Protein AF-A0A5M9YVP2-F1 (afdb_monomer)

Structure (mmCIF, N/CA/C/O backbone):
data_AF-A0A5M9YVP2-F1
#
_entry.id   AF-A0A5M9YVP2-F1
#
loop_
_atom_site.group_PDB
_atom_site.id
_atom_site.type_symbol
_atom_site.label_atom_id
_atom_site.label_alt_id
_atom_site.label_comp_id
_atom_site.label_asym_id
_atom_site.label_entity_id
_atom_site.label_seq_id
_atom_site.pdbx_PDB_ins_code
_atom_site.Cartn_x
_atom_site.Cartn_y
_atom_site.Cartn_z
_atom_site.occupancy
_atom_site.B_iso_or_equiv
_atom_site.auth_seq_id
_atom_site.auth_comp_id
_atom_site.auth_asym_id
_atom_site.auth_atom_id
_atom_site.pdbx_PDB_model_num
ATOM 1 N N . ALA A 1 1 ? 16.979 -21.705 -0.619 1.00 50.38 1 ALA A N 1
ATOM 2 C CA . ALA A 1 1 ? 16.875 -21.031 -1.929 1.00 50.38 1 ALA A CA 1
ATOM 3 C C . ALA A 1 1 ? 15.409 -20.710 -2.186 1.00 50.38 1 ALA A C 1
ATOM 5 O O . ALA A 1 1 ? 14.584 -21.606 -2.036 1.00 50.38 1 ALA A O 1
ATOM 6 N N . TYR A 1 2 ? 15.065 -19.450 -2.469 1.00 45.28 2 TYR A N 1
ATOM 7 C CA . TYR A 1 2 ? 13.677 -19.067 -2.745 1.00 45.28 2 TYR A CA 1
ATOM 8 C C . TYR A 1 2 ? 13.172 -19.857 -3.957 1.00 45.28 2 TYR A C 1
ATOM 10 O O . TYR A 1 2 ? 13.801 -19.850 -5.013 1.00 45.28 2 TYR A O 1
ATOM 18 N N . LYS A 1 3 ? 12.076 -20.595 -3.773 1.00 55.00 3 LYS A N 1
ATOM 19 C CA . LYS A 1 3 ? 11.425 -21.382 -4.822 1.00 55.00 3 LYS A CA 1
ATOM 20 C C . LYS A 1 3 ? 10.685 -20.403 -5.738 1.00 55.00 3 LYS A C 1
ATOM 22 O O . LYS A 1 3 ? 9.548 -20.043 -5.460 1.00 55.00 3 LYS A O 1
ATOM 27 N N . THR A 1 4 ? 11.377 -19.858 -6.735 1.00 81.44 4 THR A N 1
ATOM 28 C CA . THR A 1 4 ? 10.793 -18.906 -7.687 1.00 81.44 4 THR A CA 1
ATOM 29 C C . THR A 1 4 ? 9.967 -19.650 -8.735 1.00 81.44 4 THR A C 1
ATOM 31 O O . THR A 1 4 ? 10.263 -20.795 -9.067 1.00 81.44 4 THR A O 1
ATOM 34 N N . VAL A 1 5 ? 8.960 -18.978 -9.301 1.00 80.81 5 VAL A N 1
ATOM 35 C CA . VAL A 1 5 ? 8.153 -19.507 -10.417 1.00 80.81 5 VAL A CA 1
ATOM 36 C C . VAL A 1 5 ? 9.032 -19.906 -11.609 1.00 80.81 5 VAL A C 1
ATOM 38 O O . VAL A 1 5 ? 8.769 -20.911 -12.253 1.00 80.81 5 VAL A O 1
ATOM 41 N N . TYR A 1 6 ? 10.130 -19.186 -11.855 1.00 78.31 6 TYR A N 1
ATOM 42 C CA . TYR A 1 6 ? 11.090 -19.522 -12.912 1.00 78.31 6 TYR A CA 1
ATOM 43 C C . TYR A 1 6 ? 11.744 -20.891 -12.716 1.00 78.31 6 TYR A C 1
ATOM 45 O O . TYR A 1 6 ? 11.895 -21.624 -13.684 1.00 78.31 6 TYR A O 1
ATOM 53 N N . ASN A 1 7 ? 12.069 -21.265 -11.473 1.00 82.12 7 ASN A N 1
ATOM 54 C CA . ASN A 1 7 ? 12.627 -22.587 -11.191 1.00 82.12 7 ASN A CA 1
ATOM 55 C C . ASN A 1 7 ? 11.598 -23.698 -11.450 1.00 82.12 7 ASN A C 1
ATOM 57 O O . ASN A 1 7 ? 11.984 -24.797 -11.820 1.00 82.12 7 ASN A O 1
ATOM 61 N N . TRP A 1 8 ? 10.301 -23.431 -11.265 1.00 88.38 8 TRP A N 1
ATOM 62 C CA . TRP A 1 8 ? 9.239 -24.404 -11.555 1.00 88.38 8 TRP A CA 1
ATOM 63 C C . TRP A 1 8 ? 8.995 -24.573 -13.054 1.00 88.38 8 TRP A C 1
ATOM 65 O O . TRP A 1 8 ? 8.753 -25.689 -13.499 1.00 88.38 8 TRP A O 1
ATOM 75 N N . ILE A 1 9 ? 9.097 -23.485 -13.822 1.00 86.88 9 ILE A N 1
ATOM 76 C CA . ILE A 1 9 ? 9.046 -23.518 -15.291 1.00 86.88 9 ILE A CA 1
ATOM 77 C C . ILE A 1 9 ? 10.231 -24.327 -15.835 1.00 86.88 9 ILE A C 1
ATOM 79 O O . ILE A 1 9 ? 10.034 -25.242 -16.626 1.00 86.88 9 ILE A O 1
ATOM 83 N N . ASP A 1 10 ? 11.446 -24.053 -15.354 1.00 82.62 10 ASP A N 1
ATOM 84 C CA . ASP A 1 10 ? 12.667 -24.759 -15.774 1.00 82.62 10 ASP A CA 1
ATOM 85 C C . ASP A 1 10 ? 12.642 -26.259 -15.415 1.00 82.62 10 ASP A C 1
ATOM 87 O O . ASP A 1 10 ? 13.146 -27.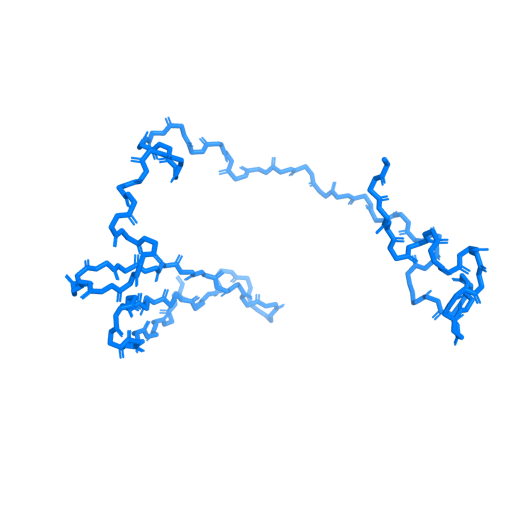101 -16.151 1.00 82.62 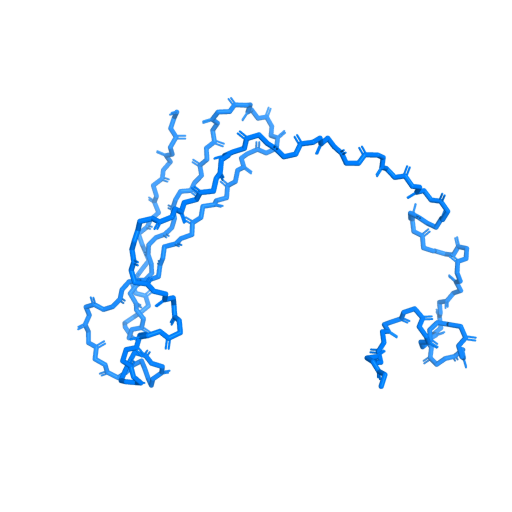10 ASP A O 1
ATOM 91 N N . GLN A 1 11 ? 11.987 -26.616 -14.304 1.00 88.06 11 GLN A N 1
ATOM 92 C CA . GLN A 1 11 ? 11.786 -28.004 -13.867 1.00 88.06 11 GLN A CA 1
ATOM 93 C C . GLN A 1 11 ? 10.599 -28.708 -14.547 1.00 88.06 11 GLN A C 1
ATOM 95 O O . GLN A 1 11 ? 10.332 -29.871 -14.239 1.00 88.06 11 GLN A O 1
ATOM 100 N N . GLY A 1 12 ? 9.862 -28.023 -15.430 1.00 88.38 12 GLY A N 1
ATOM 101 C CA . GLY A 1 12 ? 8.686 -28.576 -16.107 1.00 88.38 12 GLY A CA 1
ATOM 102 C C . GLY A 1 12 ? 7.505 -28.869 -15.174 1.00 88.38 12 GLY A C 1
ATOM 103 O O . GLY A 1 12 ? 6.658 -29.698 -15.490 1.00 88.38 12 GLY A O 1
ATOM 104 N N . TRP A 1 13 ? 7.443 -28.227 -14.003 1.00 90.38 13 TRP A N 1
ATOM 105 C CA . TRP A 1 13 ? 6.332 -28.387 -13.051 1.00 90.38 13 TRP A CA 1
ATOM 106 C C . TRP A 1 13 ? 5.088 -27.591 -13.447 1.00 90.38 13 TRP A C 1
ATOM 108 O O . TRP A 1 13 ? 4.012 -27.793 -12.885 1.00 90.38 13 TRP A O 1
ATOM 118 N N . LEU A 1 14 ? 5.247 -26.661 -14.384 1.00 88.12 14 LEU A N 1
ATOM 119 C CA . LEU A 1 14 ? 4.174 -25.894 -14.988 1.00 88.12 14 LEU A CA 1
ATOM 120 C C . LEU A 1 14 ? 4.099 -26.265 -16.466 1.00 88.12 14 LEU A C 1
ATOM 122 O O . LEU A 1 14 ? 5.130 -26.406 -17.120 1.00 88.12 14 LEU A O 1
ATOM 126 N N . ASP A 1 15 ? 2.881 -26.368 -16.990 1.00 90.19 15 ASP A N 1
ATOM 127 C CA . ASP A 1 15 ? 2.616 -26.551 -18.421 1.00 90.19 15 ASP A CA 1
ATOM 128 C C . ASP A 1 15 ? 2.762 -25.216 -19.174 1.00 90.19 15 ASP A C 1
ATOM 130 O O . ASP A 1 15 ? 1.834 -24.690 -19.781 1.00 90.19 15 ASP A O 1
ATOM 134 N N . VAL A 1 16 ? 3.921 -24.584 -18.990 1.00 87.81 16 VAL A N 1
ATOM 135 C CA . VAL A 1 16 ? 4.326 -23.311 -19.590 1.00 87.81 16 VAL A CA 1
ATOM 136 C C . VAL A 1 16 ? 5.831 -23.399 -19.795 1.00 87.81 16 VAL A C 1
ATOM 138 O O . VAL A 1 16 ? 6.554 -23.745 -18.862 1.00 87.81 16 VAL A O 1
ATOM 141 N N . GLN A 1 17 ? 6.314 -23.078 -20.989 1.00 84.69 17 GLN A N 1
ATOM 142 C CA . GLN A 1 17 ? 7.736 -23.050 -21.310 1.00 84.69 17 GLN A CA 1
ATOM 143 C C . GLN A 1 17 ? 8.286 -21.623 -21.215 1.00 84.69 17 GLN A C 1
ATOM 145 O O . GLN A 1 17 ? 7.561 -20.632 -21.301 1.00 84.69 17 GLN A O 1
ATOM 150 N N . LEU A 1 18 ? 9.606 -21.492 -21.057 1.00 81.75 18 LEU A N 1
ATOM 151 C CA . LEU A 1 18 ? 10.269 -20.183 -21.030 1.00 81.75 18 LEU A CA 1
ATOM 152 C C . LEU A 1 18 ? 9.919 -19.280 -22.238 1.00 81.75 18 LEU A C 1
ATOM 154 O O . LEU A 1 18 ? 9.683 -18.094 -22.008 1.00 81.75 18 LEU A O 1
ATOM 158 N N . PRO A 1 19 ? 9.836 -19.787 -23.488 1.00 84.94 19 PRO A N 1
ATOM 159 C CA . PRO A 1 19 ? 9.427 -18.992 -24.649 1.00 84.94 19 PRO A CA 1
ATOM 160 C C . PRO A 1 19 ? 7.977 -18.492 -24.611 1.00 84.94 19 PRO A C 1
ATOM 162 O O . PRO A 1 19 ? 7.664 -17.524 -25.297 1.00 84.94 19 PRO A O 1
ATOM 165 N N . ASP A 1 20 ? 7.109 -19.109 -23.806 1.00 86.19 20 ASP A N 1
ATOM 166 C CA . ASP A 1 20 ? 5.696 -18.726 -23.698 1.00 86.19 20 ASP A CA 1
ATOM 167 C C . ASP A 1 20 ? 5.500 -17.482 -22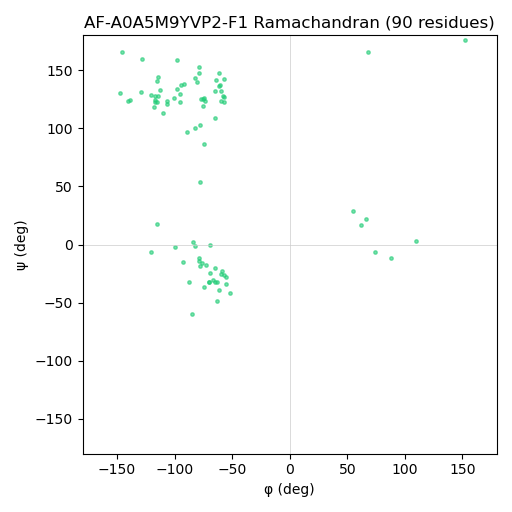.813 1.00 86.19 20 ASP A C 1
ATOM 169 O O . ASP A 1 20 ? 4.422 -16.884 -22.774 1.00 86.19 20 ASP A O 1
ATOM 173 N N . LEU A 1 21 ? 6.541 -17.066 -22.084 1.00 85.00 21 LEU A N 1
ATOM 174 C CA . LEU A 1 21 ? 6.498 -15.888 -21.227 1.00 85.00 21 LEU A CA 1
ATOM 175 C C . LEU A 1 21 ? 6.574 -14.604 -22.082 1.00 85.00 21 LEU A C 1
ATOM 177 O O . LEU A 1 21 ? 7.570 -14.399 -22.779 1.00 85.00 21 LEU A O 1
ATOM 181 N N . PRO A 1 22 ? 5.613 -13.666 -21.952 1.00 81.31 22 PRO A N 1
ATOM 182 C CA . PRO A 1 22 ? 5.529 -12.461 -22.792 1.00 81.31 22 PRO A CA 1
ATOM 183 C C . PRO A 1 22 ? 6.773 -11.559 -22.772 1.00 81.31 22 PRO A C 1
ATOM 185 O O . PRO A 1 22 ? 7.018 -10.815 -23.716 1.00 81.31 22 PRO A O 1
ATOM 188 N N . ASP A 1 23 ? 7.542 -11.608 -21.681 1.00 78.81 23 ASP A N 1
ATOM 189 C CA . ASP A 1 23 ? 8.729 -10.782 -21.448 1.00 78.81 23 ASP A CA 1
ATOM 190 C C . ASP A 1 23 ? 10.028 -11.622 -21.380 1.00 78.81 23 ASP A C 1
ATOM 192 O O . ASP A 1 23 ? 11.051 -11.146 -20.872 1.00 78.81 23 ASP A O 1
ATOM 196 N N . HIS A 1 24 ? 10.026 -12.873 -21.867 1.00 79.44 24 HIS A N 1
ATOM 197 C CA . HIS A 1 24 ? 11.229 -13.712 -21.873 1.00 79.44 24 HIS A CA 1
ATOM 198 C C . HIS A 1 24 ? 12.377 -13.037 -22.637 1.00 79.44 24 HIS A C 1
ATOM 200 O O . HIS A 1 24 ? 12.221 -12.587 -23.769 1.00 79.44 24 HIS A O 1
ATOM 206 N N . GLY A 1 25 ? 13.547 -12.924 -22.002 1.00 74.06 25 GLY A N 1
ATOM 207 C CA . GLY A 1 25 ? 14.719 -12.264 -22.589 1.00 74.06 25 GLY A CA 1
ATOM 208 C C . GLY A 1 25 ? 14.650 -10.729 -22.648 1.00 74.06 25 GLY A C 1
ATOM 209 O O . GLY A 1 25 ? 15.663 -10.089 -22.939 1.00 74.06 25 GLY A O 1
ATOM 210 N N . ILE A 1 26 ? 13.517 -10.104 -22.304 1.00 80.69 26 ILE A N 1
ATOM 211 C CA . ILE A 1 26 ? 13.375 -8.644 -22.328 1.00 80.69 26 ILE A CA 1
ATOM 212 C C . ILE A 1 26 ? 13.956 -8.042 -21.043 1.00 80.69 26 ILE A C 1
ATOM 214 O O . ILE A 1 26 ? 13.313 -7.972 -19.994 1.00 80.69 26 ILE A O 1
ATOM 218 N N . ARG A 1 27 ? 15.183 -7.519 -21.127 1.00 74.25 27 ARG A N 1
ATOM 219 C CA . ARG A 1 27 ? 15.768 -6.691 -20.062 1.00 74.25 27 ARG A CA 1
ATOM 220 C C . ARG A 1 27 ? 15.414 -5.222 -20.277 1.00 74.25 27 ARG A C 1
ATOM 222 O O . ARG A 1 27 ? 16.089 -4.507 -21.010 1.00 74.25 27 ARG A O 1
ATOM 229 N N . ARG A 1 28 ? 14.369 -4.741 -19.597 1.00 77.69 28 ARG A N 1
ATOM 230 C CA . ARG A 1 28 ? 14.067 -3.300 -19.542 1.00 77.69 28 ARG A CA 1
ATOM 231 C C . ARG A 1 28 ? 15.058 -2.612 -18.599 1.00 77.69 28 ARG A C 1
ATOM 233 O O . ARG A 1 28 ? 15.093 -2.927 -17.408 1.00 77.69 28 ARG A O 1
ATOM 240 N N . HIS A 1 29 ? 15.842 -1.658 -19.104 1.00 78.62 29 HIS A N 1
ATOM 241 C CA . HIS A 1 29 ? 16.669 -0.806 -18.248 1.00 78.62 29 HIS A CA 1
ATOM 242 C C . HIS A 1 29 ? 15.739 0.049 -17.380 1.00 78.62 29 HIS A C 1
ATOM 244 O O . HIS A 1 29 ? 15.044 0.935 -17.884 1.00 78.62 29 HIS A O 1
ATOM 250 N N . ARG A 1 30 ? 15.674 -0.233 -16.073 1.00 76.69 30 ARG A N 1
ATOM 251 C CA . ARG A 1 30 ? 14.881 0.600 -15.163 1.00 76.69 30 ARG A CA 1
ATOM 252 C C . ARG A 1 30 ? 15.506 1.989 -15.122 1.00 76.69 30 ARG A C 1
ATOM 254 O O . ARG A 1 30 ? 16.718 2.132 -14.971 1.00 76.69 30 ARG A O 1
ATOM 261 N N . ALA A 1 31 ? 14.676 3.017 -15.265 1.00 81.12 31 ALA A N 1
ATOM 262 C CA . ALA A 1 31 ? 15.123 4.375 -15.007 1.00 81.12 31 ALA A CA 1
ATOM 263 C C . ALA A 1 31 ? 15.658 4.460 -13.571 1.00 81.12 31 ALA A C 1
ATOM 265 O O . ALA A 1 31 ? 15.112 3.833 -12.660 1.00 81.12 31 ALA A O 1
ATOM 266 N N . LYS A 1 32 ? 16.730 5.233 -13.377 1.00 83.00 32 LYS A N 1
ATOM 267 C CA . LYS A 1 32 ? 17.274 5.490 -12.043 1.00 83.00 32 LYS A CA 1
ATOM 268 C C . LYS A 1 32 ? 16.175 6.110 -11.178 1.00 83.00 32 LYS A C 1
ATOM 270 O O . LYS A 1 32 ? 15.553 7.087 -11.595 1.00 83.00 32 LYS A O 1
ATOM 275 N N . GLU A 1 33 ? 15.944 5.535 -10.001 1.00 83.19 33 GLU A N 1
ATOM 276 C CA . GLU A 1 33 ? 14.978 6.050 -9.032 1.00 83.19 33 GLU A CA 1
ATOM 277 C C . GLU A 1 3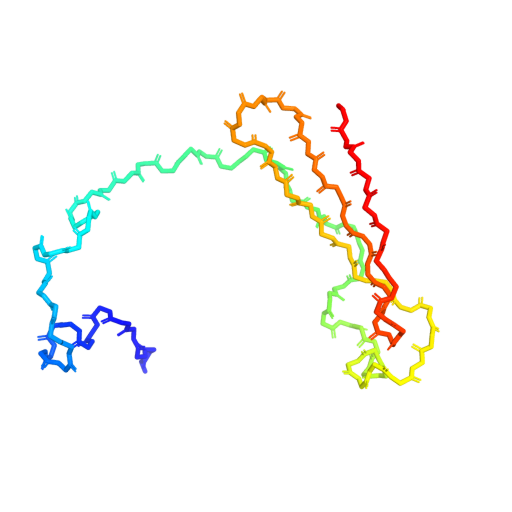3 ? 15.359 7.482 -8.619 1.00 83.19 33 GLU A C 1
ATOM 279 O O . GLU A 1 33 ? 16.525 7.758 -8.328 1.00 83.19 33 GLU A O 1
ATOM 284 N N . LYS A 1 34 ? 14.381 8.396 -8.630 1.00 85.31 34 LYS A N 1
ATOM 285 C CA . LYS A 1 34 ? 14.573 9.829 -8.333 1.00 85.31 34 LYS A CA 1
ATOM 286 C C . LYS A 1 34 ? 13.737 10.320 -7.149 1.00 85.31 34 LYS A C 1
ATOM 288 O O . LYS A 1 34 ? 13.906 11.467 -6.753 1.00 85.31 34 LYS A O 1
ATOM 293 N N . ARG A 1 35 ? 12.840 9.497 -6.590 1.00 81.56 35 ARG A N 1
ATOM 294 C CA . ARG A 1 35 ? 11.855 9.906 -5.568 1.00 81.56 35 ARG A CA 1
ATOM 295 C C . ARG A 1 35 ? 12.436 10.265 -4.194 1.00 81.56 35 ARG A C 1
ATOM 297 O O . ARG A 1 35 ? 11.679 10.669 -3.322 1.00 81.56 35 ARG A O 1
ATOM 304 N N . GLY A 1 36 ? 13.754 10.188 -4.011 1.00 81.06 36 GLY A N 1
ATOM 305 C CA . GLY A 1 36 ? 14.387 10.375 -2.708 1.00 81.06 36 GLY A CA 1
ATOM 306 C C . GLY A 1 36 ? 14.044 9.239 -1.741 1.00 81.06 36 GLY A C 1
ATOM 307 O O . GLY A 1 36 ? 13.153 8.426 -1.987 1.00 81.06 36 GLY A O 1
ATOM 308 N N . THR A 1 37 ? 14.785 9.149 -0.644 1.00 78.75 37 THR A N 1
ATOM 309 C CA . THR A 1 37 ? 14.498 8.215 0.450 1.00 78.75 37 THR A CA 1
ATOM 310 C C . THR A 1 37 ? 13.797 8.964 1.569 1.00 78.75 37 THR A C 1
ATOM 312 O O . THR A 1 37 ? 14.302 9.977 2.052 1.00 78.75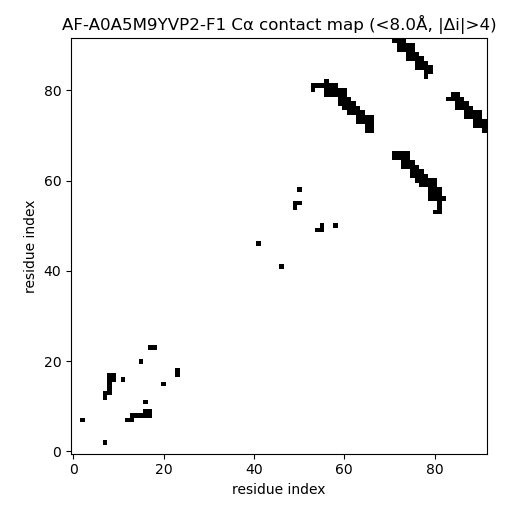 37 THR A O 1
ATOM 315 N N . PHE A 1 38 ? 12.639 8.468 1.994 1.00 76.88 38 PHE A N 1
ATOM 316 C CA . PHE A 1 38 ? 11.945 9.005 3.156 1.00 76.88 38 PHE A CA 1
ATOM 317 C C . PHE A 1 38 ? 12.626 8.480 4.427 1.00 76.88 38 PHE A C 1
ATOM 319 O O . PHE A 1 38 ? 12.482 7.311 4.766 1.00 76.88 38 PHE A O 1
ATOM 326 N N . SER A 1 39 ? 13.426 9.320 5.087 1.00 77.69 39 SER A N 1
ATOM 327 C CA . SER A 1 39 ? 14.233 8.941 6.261 1.00 77.69 39 SER A CA 1
ATOM 328 C C . SER A 1 39 ? 13.615 9.336 7.605 1.00 77.69 39 SER A C 1
ATOM 330 O O . SER A 1 39 ? 14.208 9.077 8.646 1.00 77.69 39 SER A O 1
ATOM 332 N N . HIS A 1 40 ? 12.464 10.009 7.600 1.00 80.50 40 HIS A N 1
ATOM 333 C CA . HIS A 1 40 ? 11.865 10.590 8.799 1.00 80.50 40 HIS A CA 1
ATOM 334 C C . HIS A 1 40 ? 10.607 9.821 9.183 1.00 80.50 40 HIS A C 1
ATOM 336 O O . HIS A 1 40 ? 9.616 9.877 8.473 1.00 80.50 40 HIS A O 1
ATOM 342 N N . GLY A 1 41 ? 10.614 9.131 10.316 1.00 83.06 41 GLY A N 1
ATOM 343 C CA . GLY A 1 41 ? 9.448 8.394 10.793 1.00 83.06 41 GLY A CA 1
ATOM 344 C C . GLY A 1 41 ? 9.846 7.207 11.653 1.00 83.06 41 GLY A C 1
ATOM 345 O O . GLY A 1 41 ? 11.028 6.920 11.816 1.00 83.06 41 GLY A O 1
ATOM 346 N N . ARG A 1 42 ? 8.841 6.526 12.202 1.00 85.12 42 ARG A N 1
ATOM 347 C CA . ARG A 1 42 ? 9.024 5.214 12.830 1.00 85.12 42 ARG A CA 1
ATOM 348 C C . ARG A 1 42 ? 9.021 4.137 11.755 1.00 85.12 42 ARG A C 1
ATOM 350 O O . ARG A 1 42 ? 8.263 4.255 10.787 1.00 85.12 42 ARG A O 1
ATOM 357 N N . SER A 1 43 ? 9.855 3.113 11.922 1.00 86.25 43 SER A N 1
ATOM 358 C CA . SER A 1 43 ? 9.832 1.969 11.008 1.00 86.25 43 SER A CA 1
ATOM 359 C C . SER A 1 43 ? 8.460 1.295 11.073 1.00 86.25 43 SER A C 1
ATOM 361 O O . SER A 1 43 ? 7.819 1.259 12.126 1.00 86.25 43 SER A O 1
ATOM 363 N N . ILE A 1 44 ? 8.003 0.723 9.957 1.00 82.31 44 ILE A N 1
ATOM 364 C CA . ILE A 1 44 ? 6.788 -0.104 9.950 1.00 82.31 44 ILE A CA 1
ATOM 365 C C . ILE A 1 44 ? 6.930 -1.315 10.883 1.00 82.31 44 ILE A C 1
ATOM 367 O O . ILE A 1 44 ? 5.938 -1.815 11.403 1.00 82.31 44 ILE A O 1
ATOM 371 N N . GLU A 1 45 ? 8.165 -1.751 11.125 1.00 87.75 45 GLU A N 1
ATOM 372 C CA . GLU A 1 45 ? 8.512 -2.847 12.032 1.00 87.75 45 GLU A CA 1
ATOM 373 C C . GLU A 1 45 ? 8.267 -2.478 13.501 1.00 87.75 45 GLU A C 1
ATOM 375 O O . GLU A 1 45 ? 8.009 -3.351 14.321 1.00 87.75 45 GLU A O 1
ATOM 380 N N . GLU A 1 46 ? 8.285 -1.185 13.839 1.00 89.25 46 GLU A N 1
ATOM 381 C CA . GLU A 1 46 ? 8.046 -0.683 15.199 1.00 89.25 46 GLU A CA 1
ATOM 382 C C . GLU A 1 46 ? 6.552 -0.521 15.518 1.00 89.25 46 GLU A C 1
ATOM 384 O O . GLU A 1 46 ? 6.180 -0.033 16.591 1.00 89.25 46 GLU A O 1
ATOM 389 N N . ARG A 1 47 ? 5.658 -0.881 14.587 1.00 88.19 47 ARG A N 1
ATOM 390 C CA . ARG A 1 47 ? 4.216 -0.754 14.807 1.00 88.19 47 ARG A CA 1
ATOM 391 C C . ARG A 1 47 ? 3.761 -1.672 15.956 1.00 88.19 47 ARG A C 1
ATOM 393 O O . ARG A 1 47 ? 4.199 -2.818 16.044 1.00 88.19 47 ARG A O 1
ATOM 400 N N . PRO A 1 48 ? 2.825 -1.232 16.813 1.00 89.06 48 PRO A N 1
ATOM 401 C CA . PRO A 1 48 ? 2.284 -2.088 17.864 1.00 89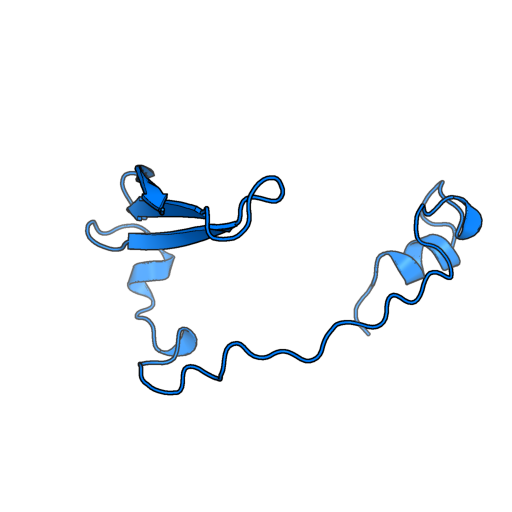.06 48 PRO A CA 1
ATOM 402 C C . PRO A 1 48 ? 1.589 -3.340 17.302 1.00 89.06 48 PRO A C 1
ATOM 404 O O . PRO A 1 48 ? 0.758 -3.228 16.401 1.00 89.06 48 PRO A O 1
ATOM 407 N N . HIS A 1 49 ? 1.817 -4.513 17.904 1.00 87.38 49 HIS A N 1
ATOM 408 C CA . HIS A 1 49 ? 1.186 -5.784 17.492 1.00 87.38 49 HIS A CA 1
ATOM 409 C C . HIS A 1 49 ? -0.348 -5.746 17.453 1.00 87.38 49 HIS A C 1
ATOM 411 O O . HIS A 1 49 ? -0.979 -6.435 16.655 1.00 87.38 49 HIS A O 1
ATOM 417 N N . LYS A 1 50 ? -0.973 -4.899 18.275 1.00 85.19 50 LYS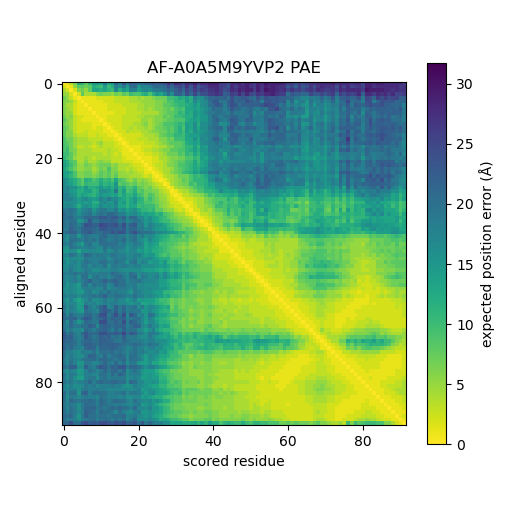 A N 1
ATOM 418 C CA . LYS A 1 50 ? -2.430 -4.693 18.272 1.00 85.19 50 LYS A CA 1
ATOM 419 C C . LYS A 1 50 ? -2.991 -4.207 16.925 1.00 85.19 50 LYS A C 1
ATOM 421 O O . LYS A 1 50 ? -4.162 -4.434 16.643 1.00 85.19 50 LYS A O 1
ATOM 426 N N . VAL A 1 51 ? -2.165 -3.592 16.072 1.00 85.44 51 VAL A N 1
ATOM 427 C CA . VAL A 1 51 ? -2.552 -3.198 14.705 1.00 85.44 51 VAL A CA 1
ATOM 428 C C . VAL A 1 51 ? -2.725 -4.429 13.807 1.00 85.44 51 VAL A C 1
ATOM 430 O O . VAL A 1 51 ? -3.586 -4.444 12.929 1.00 85.44 51 VAL A O 1
ATOM 433 N N . GLU A 1 52 ? -1.949 -5.490 14.041 1.00 84.88 52 GLU A N 1
ATOM 434 C CA . GLU A 1 52 ? -1.961 -6.704 13.215 1.00 84.88 52 GLU A CA 1
ATOM 435 C C . GLU A 1 52 ? -3.244 -7.513 13.394 1.00 84.88 52 GLU A C 1
ATOM 437 O O . GLU A 1 52 ? -3.737 -8.111 12.438 1.00 84.88 52 GLU A O 1
ATOM 442 N N . THR A 1 53 ? -3.824 -7.480 14.595 1.00 89.81 53 THR A N 1
ATOM 443 C CA . THR A 1 53 ? -5.051 -8.220 14.919 1.00 89.81 53 THR A CA 1
ATOM 444 C C . THR A 1 53 ? -6.311 -7.574 14.339 1.00 89.81 53 THR A C 1
ATOM 446 O O . THR A 1 53 ? -7.345 -8.238 14.257 1.00 89.81 53 THR A O 1
ATOM 449 N N . ARG A 1 54 ? -6.237 -6.298 13.919 1.00 90.19 54 ARG A N 1
ATOM 450 C CA . ARG A 1 54 ? -7.343 -5.523 13.317 1.00 90.19 54 ARG A CA 1
ATOM 451 C C . ARG A 1 54 ? -8.609 -5.469 14.191 1.00 90.19 54 ARG A C 1
ATOM 453 O O . ARG A 1 54 ? -9.719 -5.363 13.679 1.00 90.19 54 ARG A O 1
ATOM 460 N N . GLN A 1 55 ? -8.447 -5.543 15.515 1.00 92.56 55 GLN A N 1
ATOM 461 C CA . GLN A 1 55 ? -9.558 -5.601 16.479 1.00 92.56 55 GLN A CA 1
ATOM 462 C C . GLN A 1 55 ? -9.995 -4.231 17.024 1.00 92.56 55 GLN A C 1
ATOM 464 O O . GLN A 1 55 ? -11.082 -4.115 17.599 1.00 92.56 55 GLN A O 1
ATOM 469 N N . GLU A 1 56 ? -9.195 -3.177 16.847 1.00 92.81 56 GLU A N 1
ATOM 470 C CA . GLU A 1 56 ? -9.492 -1.822 17.336 1.00 92.81 56 GLU A CA 1
ATOM 471 C C . GLU A 1 56 ? -9.712 -0.830 16.185 1.00 92.81 56 GLU A C 1
ATOM 473 O O . GLU A 1 56 ? -9.090 -0.946 15.132 1.00 92.81 56 GLU A O 1
ATOM 478 N N . PHE A 1 57 ? -10.639 0.112 16.389 1.00 93.12 57 PHE A N 1
ATOM 479 C CA . PHE A 1 57 ? -10.936 1.165 15.419 1.00 93.12 57 PHE A CA 1
ATOM 480 C C . PHE A 1 57 ? -9.876 2.268 15.488 1.00 93.12 57 PHE A C 1
ATOM 482 O O . PHE A 1 57 ? -9.384 2.582 16.573 1.00 93.12 57 PHE A O 1
ATOM 489 N N . GLY A 1 58 ? -9.592 2.901 14.349 1.00 91.06 58 GLY A N 1
ATOM 490 C CA . GLY A 1 58 ? -8.747 4.100 14.272 1.00 91.06 58 GLY A CA 1
ATOM 491 C C . GLY A 1 58 ? -7.386 3.871 13.618 1.00 91.06 58 GLY A C 1
ATOM 492 O O . GLY A 1 58 ? -6.604 4.812 13.499 1.00 91.06 58 GLY A O 1
ATOM 493 N N . HIS A 1 59 ? -7.119 2.654 13.142 1.00 92.12 59 HIS A N 1
ATOM 494 C CA . HIS A 1 59 ? -5.945 2.363 12.322 1.00 92.12 59 HIS A CA 1
ATOM 495 C C . HIS A 1 59 ? -6.307 2.433 10.858 1.00 92.12 59 HIS A C 1
ATOM 497 O O . HIS A 1 59 ? -7.181 1.699 10.402 1.00 92.12 59 HIS A O 1
ATOM 503 N N . PHE A 1 60 ? -5.609 3.289 10.125 1.00 92.56 60 PHE A N 1
ATOM 504 C CA . PHE A 1 60 ? -5.813 3.453 8.697 1.00 92.56 60 PHE A CA 1
ATOM 505 C C . PHE A 1 60 ? -4.597 2.959 7.923 1.00 92.56 60 PHE A C 1
ATOM 507 O O . PHE A 1 60 ? -3.460 3.306 8.238 1.00 92.56 60 PHE A O 1
ATOM 514 N N . GLU A 1 61 ? -4.860 2.177 6.886 1.00 91.12 61 GLU A N 1
ATOM 515 C CA . GLU A 1 61 ? -3.909 1.832 5.840 1.00 91.12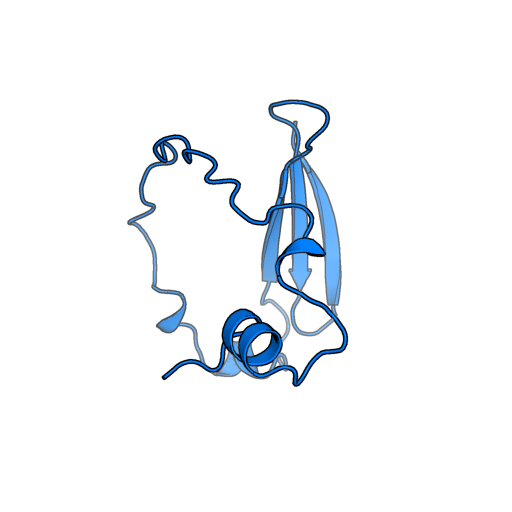 61 GLU A CA 1
ATOM 516 C C . GLU A 1 61 ? -4.117 2.793 4.667 1.00 91.12 61 GLU A C 1
ATOM 518 O O . GLU A 1 61 ? -5.251 3.023 4.238 1.00 91.12 61 GLU A O 1
ATOM 523 N N . ALA A 1 62 ? -3.032 3.398 4.189 1.00 93.38 62 ALA A N 1
ATOM 524 C CA . ALA A 1 62 ? -3.064 4.360 3.101 1.00 93.38 62 ALA A CA 1
ATOM 525 C C . ALA A 1 62 ? -2.264 3.828 1.915 1.00 93.38 62 ALA A C 1
ATOM 527 O O . ALA A 1 62 ? -1.093 3.492 2.062 1.00 93.38 62 ALA A O 1
ATOM 528 N N . ASP A 1 63 ? -2.890 3.820 0.745 1.00 94.56 63 ASP A N 1
ATOM 529 C CA . ASP A 1 63 ? -2.284 3.396 -0.512 1.00 94.56 63 ASP A CA 1
ATOM 530 C C . ASP A 1 63 ? -2.482 4.462 -1.590 1.00 94.56 63 ASP A C 1
ATOM 532 O O . ASP A 1 63 ? -3.341 5.346 -1.493 1.00 94.56 63 ASP A O 1
ATOM 536 N N . THR A 1 64 ? -1.653 4.411 -2.633 1.00 93.75 64 THR A N 1
ATOM 537 C CA . THR A 1 64 ? -1.765 5.315 -3.782 1.00 93.75 64 THR A CA 1
ATOM 538 C C . THR A 1 64 ? -1.544 4.568 -5.089 1.00 93.75 64 THR A C 1
ATOM 540 O O . THR A 1 64 ? -0.493 3.969 -5.311 1.00 93.75 64 THR A O 1
ATOM 543 N N . VAL A 1 65 ? -2.514 4.668 -5.997 1.00 92.81 65 VAL A N 1
ATOM 544 C CA . VAL A 1 65 ? -2.444 4.102 -7.347 1.00 92.81 65 VAL A CA 1
ATOM 545 C C . VAL A 1 65 ? -2.232 5.227 -8.355 1.00 92.81 65 VAL A C 1
ATOM 547 O O . VAL A 1 65 ? -3.049 6.142 -8.464 1.00 92.81 65 VAL A O 1
ATOM 550 N N . LEU A 1 66 ? -1.133 5.161 -9.107 1.00 92.25 66 LEU A N 1
ATOM 551 C CA . LEU A 1 66 ? -0.826 6.126 -10.165 1.00 92.25 66 LEU A CA 1
ATOM 552 C C . LEU A 1 66 ? -1.599 5.802 -11.447 1.00 92.25 66 LEU A C 1
ATOM 554 O O . LEU A 1 66 ? -1.700 4.647 -11.861 1.00 92.25 66 LEU A O 1
ATOM 558 N N . SER A 1 67 ? -2.097 6.837 -12.122 1.00 88.94 67 SER A N 1
ATOM 559 C CA . SER A 1 67 ? -2.724 6.687 -13.433 1.00 88.94 67 SER A CA 1
ATOM 560 C C . SER A 1 67 ? -1.675 6.418 -14.511 1.00 88.94 67 SER A C 1
ATOM 562 O O . SER A 1 67 ? -0.787 7.236 -14.748 1.00 88.94 67 SER A O 1
ATOM 564 N N . GLY A 1 68 ? -1.824 5.311 -15.241 1.00 87.25 68 GLY A N 1
ATOM 565 C CA . GLY A 1 68 ? -1.023 5.045 -16.441 1.00 87.25 68 GLY A CA 1
ATOM 566 C C . GLY A 1 68 ? -1.403 5.920 -17.644 1.00 87.25 68 GLY A C 1
ATOM 567 O O . GLY A 1 68 ? -0.623 6.047 -18.581 1.00 87.25 68 GLY A O 1
ATOM 568 N N . LYS A 1 69 ? -2.595 6.541 -17.630 1.00 85.19 69 LYS A N 1
ATOM 569 C CA . LYS A 1 69 ? -3.115 7.330 -18.763 1.00 85.19 69 LYS A CA 1
ATOM 570 C C . LYS A 1 69 ? -2.673 8.792 -18.737 1.00 85.19 69 LYS A C 1
ATOM 572 O O . LYS A 1 69 ? -2.572 9.412 -19.791 1.00 85.19 69 LYS A O 1
ATOM 577 N N . ARG A 1 70 ? -2.484 9.375 -17.550 1.00 81.06 70 ARG A N 1
ATOM 578 C CA . ARG A 1 70 ? -2.158 10.800 -17.385 1.00 81.06 70 ARG A CA 1
ATOM 579 C C . ARG A 1 70 ? -1.129 10.987 -16.281 1.00 81.06 70 ARG A C 1
ATOM 581 O O . ARG A 1 70 ? -1.360 10.607 -15.136 1.00 81.06 70 ARG A O 1
ATOM 588 N N . LYS A 1 71 ? -0.013 11.625 -16.632 1.00 83.75 71 LYS A N 1
ATOM 589 C CA . LYS A 1 71 ? 1.050 11.981 -15.690 1.00 83.75 71 LYS A CA 1
ATOM 590 C C . LYS A 1 71 ? 0.504 12.939 -14.624 1.00 83.75 71 LYS A C 1
ATOM 592 O O . LYS A 1 71 ? -0.220 13.870 -14.958 1.00 83.75 71 LYS A O 1
ATOM 597 N N . GLY A 1 72 ? 0.863 12.702 -13.365 1.00 84.44 72 GLY A N 1
ATOM 598 C CA . GLY A 1 72 ? 0.461 13.538 -12.226 1.00 84.44 72 GLY A CA 1
ATOM 599 C C . GLY A 1 72 ? -0.869 13.150 -11.577 1.00 84.44 72 GLY A C 1
ATOM 600 O O . GLY A 1 72 ? -1.131 13.580 -10.467 1.00 84.44 72 GLY A O 1
ATOM 601 N N . GLN A 1 73 ? -1.669 12.279 -12.199 1.00 92.12 73 GLN A N 1
ATOM 602 C CA . GLN A 1 73 ? -2.933 11.838 -11.610 1.00 92.12 73 GLN A CA 1
ATOM 603 C C . GLN A 1 73 ? -2.759 10.566 -10.787 1.00 92.12 73 GLN A C 1
ATOM 605 O O . GLN A 1 73 ? -2.112 9.609 -11.227 1.00 92.12 73 GLN A O 1
ATOM 610 N N . ALA A 1 74 ? -3.407 10.529 -9.627 1.00 94.44 74 ALA A N 1
ATOM 611 C CA . ALA A 1 74 ? -3.415 9.358 -8.765 1.00 94.44 74 ALA A CA 1
ATOM 612 C C . ALA A 1 74 ? -4.753 9.199 -8.039 1.00 94.44 74 ALA A C 1
ATOM 614 O O . ALA A 1 74 ? -5.574 10.115 -7.979 1.00 94.44 74 ALA A O 1
ATOM 615 N N . VAL A 1 75 ? -4.969 8.020 -7.475 1.00 96.00 75 VAL A N 1
ATOM 616 C CA . VAL A 1 75 ? -6.050 7.753 -6.530 1.00 96.00 75 VAL A CA 1
ATOM 617 C C . VAL A 1 75 ? -5.410 7.369 -5.208 1.00 96.00 75 VAL A C 1
ATOM 619 O O . VAL A 1 75 ? -4.602 6.445 -5.173 1.00 96.00 75 VAL A O 1
ATOM 622 N N . ALA A 1 76 ? -5.762 8.085 -4.145 1.00 96.56 76 ALA A N 1
ATOM 623 C CA . ALA A 1 76 ? -5.423 7.707 -2.783 1.00 96.56 76 ALA A CA 1
ATOM 624 C C . ALA A 1 76 ? -6.579 6.923 -2.164 1.00 96.56 76 ALA A C 1
ATOM 626 O O . ALA A 1 76 ? -7.748 7.306 -2.304 1.00 96.56 76 ALA A O 1
ATOM 627 N N . THR A 1 77 ? -6.239 5.851 -1.465 1.00 97.19 77 THR A N 1
ATOM 628 C CA . THR A 1 77 ? -7.178 5.012 -0.724 1.00 97.19 77 THR A CA 1
ATOM 629 C C . THR A 1 77 ? -6.779 4.997 0.738 1.00 97.19 77 THR A C 1
ATOM 631 O O . THR A 1 77 ? -5.629 4.708 1.050 1.00 97.19 77 THR A O 1
ATOM 634 N N . PHE A 1 78 ? -7.728 5.287 1.622 1.00 96.94 78 PHE A N 1
ATOM 635 C CA . PHE A 1 78 ? -7.568 5.170 3.068 1.0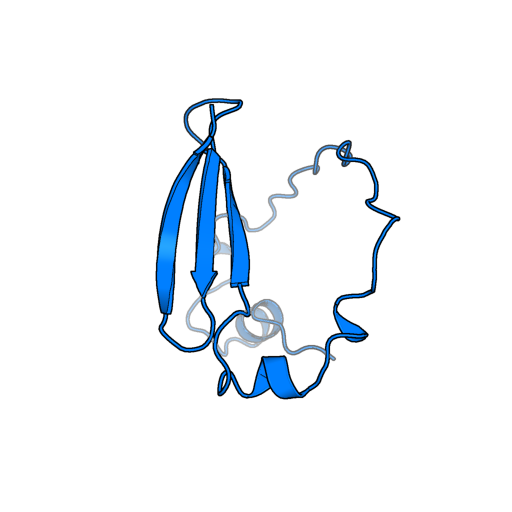0 96.94 78 PHE A CA 1
ATOM 636 C C . PHE A 1 78 ? -8.566 4.135 3.569 1.00 96.94 78 PHE A C 1
ATOM 638 O O . PHE A 1 78 ? -9.774 4.319 3.408 1.00 96.94 78 PHE A O 1
ATOM 645 N N . VAL A 1 79 ? -8.069 3.050 4.148 1.00 96.19 79 VAL A N 1
ATOM 646 C CA . VAL A 1 79 ? -8.884 1.928 4.613 1.00 96.19 79 VAL A CA 1
ATOM 647 C C . VAL A 1 79 ? -8.732 1.805 6.116 1.00 96.19 79 VAL A C 1
ATOM 649 O O . VAL A 1 79 ? -7.626 1.620 6.613 1.00 96.19 79 VAL A O 1
ATOM 652 N N . GLU A 1 80 ? -9.838 1.875 6.848 1.00 95.94 80 GLU A N 1
ATOM 653 C CA . GLU A 1 80 ? -9.828 1.596 8.281 1.00 95.94 80 GLU A CA 1
ATOM 654 C C . GLU A 1 80 ? -9.758 0.075 8.517 1.00 95.94 80 GLU A C 1
ATOM 656 O O . GLU A 1 80 ? -10.557 -0.697 7.977 1.00 95.94 80 GLU A O 1
ATOM 661 N N . CYS A 1 81 ? -8.774 -0.379 9.295 1.00 92.25 81 CYS A N 1
ATOM 662 C CA . CYS A 1 81 ? -8.398 -1.791 9.386 1.00 92.25 81 CYS A CA 1
ATOM 663 C C . CYS A 1 81 ? -9.481 -2.694 9.994 1.00 92.25 81 CYS A C 1
ATOM 665 O O . CYS A 1 81 ? -9.565 -3.862 9.596 1.00 92.25 81 CYS A O 1
ATOM 667 N N . LYS A 1 82 ? -10.296 -2.185 10.931 1.00 94.12 82 LYS A N 1
ATOM 668 C CA . LYS A 1 82 ? -11.332 -2.967 11.625 1.00 94.12 82 LYS A CA 1
ATOM 669 C C . LYS A 1 82 ? -12.643 -3.029 10.837 1.00 94.12 82 LYS A C 1
ATOM 671 O O . LYS A 1 82 ? -13.112 -4.105 10.481 1.00 94.12 82 LYS A O 1
ATOM 676 N N . SER A 1 83 ? -13.237 -1.873 10.574 1.00 95.31 83 SER A N 1
ATOM 677 C CA . SER A 1 83 ? -14.533 -1.676 9.915 1.00 95.31 83 SER A CA 1
ATOM 678 C C . SER A 1 83 ? -14.482 -1.845 8.401 1.00 95.31 83 SER A C 1
ATOM 680 O O . SER A 1 83 ? -15.524 -2.041 7.783 1.00 95.31 83 SER A O 1
ATOM 682 N N . ARG A 1 84 ? -13.288 -1.761 7.797 1.00 94.06 84 ARG A N 1
ATOM 683 C CA . ARG A 1 84 ? -13.081 -1.763 6.338 1.00 94.06 84 ARG A CA 1
ATOM 684 C C . ARG A 1 84 ? -13.734 -0.591 5.615 1.00 94.06 84 ARG A C 1
ATOM 686 O O . ARG A 1 84 ? -13.849 -0.611 4.387 1.00 94.06 84 ARG A O 1
ATOM 693 N N . LEU A 1 85 ? -14.102 0.457 6.352 1.00 96.56 85 LEU A N 1
ATOM 694 C CA . LEU A 1 85 ? -14.524 1.713 5.755 1.00 96.56 85 LEU A CA 1
ATOM 695 C C . LEU A 1 85 ? -13.402 2.232 4.854 1.00 96.56 85 LEU A C 1
ATOM 697 O O . LEU A 1 85 ? -12.269 2.417 5.299 1.00 96.56 85 LEU A O 1
ATOM 701 N N . THR A 1 86 ? -13.732 2.448 3.585 1.00 97.38 86 THR A N 1
ATOM 702 C CA . THR A 1 86 ? -12.773 2.850 2.560 1.00 97.38 86 THR A CA 1
ATOM 703 C C . THR A 1 86 ? -13.122 4.239 2.052 1.00 97.38 86 THR A C 1
ATOM 705 O O . THR A 1 86 ? -14.222 4.472 1.553 1.00 97.38 86 THR A O 1
ATOM 708 N N . ILE A 1 87 ? -12.169 5.159 2.161 1.00 97.56 87 ILE A N 1
ATOM 709 C CA . ILE A 1 87 ? -12.260 6.517 1.631 1.00 97.56 87 ILE A CA 1
ATOM 710 C C . ILE A 1 87 ? -11.359 6.590 0.405 1.00 97.56 87 ILE A C 1
ATOM 712 O O . ILE A 1 87 ? -10.159 6.327 0.482 1.00 97.56 87 ILE A O 1
ATOM 716 N N . VAL A 1 88 ? -11.940 6.971 -0.730 1.00 97.50 88 VAL A N 1
ATOM 717 C CA . VAL A 1 88 ? -11.225 7.089 -2.002 1.00 97.50 88 VAL A CA 1
ATOM 718 C C . VAL A 1 88 ? -11.205 8.548 -2.427 1.00 97.50 88 VAL A C 1
ATOM 720 O O . VAL A 1 88 ? -12.252 9.192 -2.507 1.00 97.50 88 VAL A O 1
ATOM 723 N N . LYS A 1 89 ? -10.016 9.077 -2.725 1.00 96.81 89 LYS A N 1
ATOM 724 C CA . LYS A 1 89 ? -9.844 10.455 -3.194 1.00 96.81 89 LYS A CA 1
ATOM 725 C C . LYS A 1 89 ? -9.011 10.491 -4.465 1.00 96.81 89 LYS A C 1
ATOM 727 O O . LYS A 1 89 ? -7.918 9.934 -4.526 1.00 96.81 89 LYS A O 1
ATOM 732 N N . ARG A 1 90 ? -9.505 11.210 -5.475 1.00 94.38 90 ARG A N 1
ATOM 733 C CA . ARG A 1 90 ? -8.713 11.540 -6.661 1.00 94.38 90 ARG A CA 1
ATOM 734 C C . ARG A 1 90 ? -7.707 12.634 -6.311 1.00 94.38 90 ARG A C 1
ATOM 736 O O . ARG A 1 90 ? -8.090 13.687 -5.802 1.00 94.38 90 ARG A O 1
ATOM 743 N N . LEU A 1 91 ? -6.441 12.374 -6.600 1.00 92.75 91 LEU A N 1
ATOM 744 C CA . LEU A 1 91 ? -5.344 13.326 -6.507 1.00 92.75 91 LEU A CA 1
ATOM 745 C C . LEU A 1 91 ? -5.072 13.898 -7.903 1.00 92.75 91 LEU A C 1
ATOM 747 O O . LEU A 1 91 ? -5.062 13.160 -8.896 1.00 92.75 91 LEU A O 1
ATOM 751 N N . HIS A 1 92 ? -4.928 15.219 -7.954 1.00 86.00 92 HIS A N 1
ATOM 752 C CA . HIS A 1 92 ? -4.750 16.013 -9.165 1.00 86.00 92 HIS A CA 1
ATOM 753 C C . HIS A 1 92 ? -3.309 16.478 -9.316 1.00 86.00 92 HIS A C 1
ATOM 755 O O . HIS A 1 92 ? -2.712 16.822 -8.272 1.00 86.00 92 HIS A O 1
#

Secondary structure (DSSP, 8-state):
----HHHHHHTT-SS--GGGSTTTT----PPPP-S----SS--GGGS-GGGTTT-STT-EEEEEEE-SSSTT-EEEEEEETTT--EEEEEE-

Organism: NCBI:txid47770

Mean predicted aligned error: 11.1 Å

Foldseek 3Di:
DPPDPVVCQVVVVDPAHLVNDPCRPPDDDDDDDDPDDDPDDDDPVPDDPVVVVLQDWDDWDKDKADDPVDPQKIKIWIATSNPRDIDIDIGD

pLDDT: mean 86.24, std 9.03, range [45.28, 97.56]

Solvent-accessible surface area (backbone atoms only — not comparable to full-atom values): 6167 Å² total; per-residue (Å²): 128,86,88,45,71,66,60,36,33,76,68,61,76,40,104,50,54,69,86,73,41,96,59,61,90,63,80,77,83,73,76,81,85,77,88,72,81,90,85,81,79,79,59,82,85,72,56,63,71,68,66,76,71,34,80,54,84,88,46,70,50,77,51,75,50,71,45,91,88,43,89,76,34,30,39,39,37,40,30,32,61,46,84,59,54,70,49,78,44,81,45,113

Sequence (92 aa):
AYKTVYNWIDQGWLDVQLPDLPDHGIRRHRAKEKRGTFSHGRSIEERPHKVETRQEFGHFEADTVLSGKRKGQAVATFVECKSRLTIVKRLH

InterPro domains:
  IPR051917 Transposase/Integrase Enzymes [PTHR10948] (2-91)
  IPR053392 Transposase IS30-like [NF033563] (2-91)

Radius of gyration: 20.01 Å; Cα contacts (8 Å, |Δi|>4): 92; chains: 1; bounding box: 32×45×43 Å

Nearest PDB structures (foldseek):
  2l3t-assembly1_A  TM=6.562E-01  e=1.332E+00  Saccharomyces cerevisiae
  8guo-assembly1_B  TM=3.237E-01  e=7.032E-01  Staphylococcus aureus subsp. aureus NCTC 8325
  6hlq-assembly1_I  TM=3.768E-01  e=2.523E+00  Saccharomyces cerevisiae S288C
  6hls-assembly1_I  TM=3.586E-01  e=2.867E+00  Saccharomyces cerevisiae S288C
  7z30-assembly1_I  TM=2.615E-01  e=3.258E+00  Saccharomyces cerevisiae S288C